Protein AF-A0AAW0YQT8-F1 (afdb_monomer_lite)

Foldseek 3Di:
DDDDDPDDPDPFDLPDDPLFGWGQWFKDFVVGDTDTWTWTGDQQKIFTHHPDDDPDTPDIDRLAAWEKEQDDDCRQADPVRWGWIWTGDPPPGIMIITHPDLLSVLVVLVSSVVNHHHYDDPVNVVSVVVNVVVVVVVVVVVVVVVVVVVVVVVVVVVVD

InterPro domains:
  IPR011993 PH-like domain superfamily [G3DSA:2.30.29.30] (23-118)

pLDDT: mean 73.17, std 20.85, range [25.36, 95.81]

Radius of gyration: 19.52 Å; chains: 1; bounding box: 59×32×53 Å

Secondary structure (DSSP, 8-state):
---------SSS--EEETTEEE-EEEEE-TT--EEEEEEEEETTEEEEE-SSS--SEEEEEE-TT-EEEE--GGGSB-TTS-EEEEEEETTTEEEEEEESSHHHHHHHHHHHHHTTPEE-SHHHHHHHHHHHHHHHHHHHHHHHHHHHHHHHHHHHTTT-

Organism: Cherax quadricarinatus (NCBI:txid27406)

Sequence (160 aa):
MKTKKLITLEKYSVVAVRAKVSVEVEQRKRLGTWAKRVLVLDGATLYAYKTKGDGGSVGGWAVGGADVYVARGSDSTRDDGRHILVVSRPPAYKLTFSFNTTYEQARLIQALSSSGATVTGLDAIMLLKDLRKQQEEERKDEERKKQIKEQTGALEERRE

Structure (mmCIF, N/CA/C/O backbone):
data_AF-A0AAW0YQT8-F1
#
_entry.id   AF-A0AAW0YQT8-F1
#
loop_
_atom_site.group_PDB
_atom_site.id
_atom_site.type_symbol
_atom_site.label_atom_id
_atom_site.label_alt_id
_atom_site.label_comp_id
_atom_site.label_asym_id
_atom_site.label_entity_id
_atom_site.label_seq_id
_atom_site.pdbx_PDB_ins_code
_atom_site.Cartn_x
_atom_site.Cartn_y
_atom_site.Cartn_z
_atom_site.occupancy
_atom_site.B_iso_or_equiv
_atom_site.auth_seq_id
_atom_site.auth_comp_id
_atom_site.auth_asym_id
_atom_site.auth_atom_id
_atom_site.pdbx_PDB_model_num
ATOM 1 N N . MET A 1 1 ? -25.633 11.852 -22.130 1.00 35.84 1 MET A N 1
ATOM 2 C CA . MET A 1 1 ? -25.353 11.277 -20.792 1.00 35.84 1 MET A CA 1
ATOM 3 C C . MET A 1 1 ? -24.561 12.291 -19.981 1.00 35.84 1 MET A C 1
ATOM 5 O O . MET A 1 1 ? -23.538 12.752 -20.465 1.00 35.84 1 MET A O 1
ATOM 9 N N . LYS A 1 2 ? -25.050 12.702 -18.803 1.00 26.89 2 LYS A N 1
ATOM 10 C CA . LYS A 1 2 ? -24.367 13.683 -17.940 1.00 26.89 2 LYS A CA 1
ATOM 11 C C . LYS A 1 2 ? -23.366 12.958 -17.036 1.00 26.89 2 LYS A C 1
ATOM 13 O O . LYS A 1 2 ? -23.769 12.206 -16.154 1.00 26.89 2 LYS A O 1
ATOM 18 N N . THR A 1 3 ? -22.075 13.176 -17.254 1.00 28.27 3 THR A N 1
ATOM 19 C CA . THR A 1 3 ? -20.991 12.655 -16.413 1.00 28.27 3 THR A CA 1
ATOM 20 C C . THR A 1 3 ? -20.979 13.421 -15.089 1.00 28.27 3 THR A C 1
ATOM 22 O O . THR A 1 3 ? -20.708 14.621 -15.062 1.00 28.27 3 THR A O 1
ATOM 25 N N . LYS A 1 4 ? -21.310 12.752 -13.977 1.00 28.09 4 LYS A N 1
ATOM 26 C CA . LYS A 1 4 ? -21.172 13.336 -12.636 1.00 28.09 4 LYS A CA 1
ATOM 27 C C . LYS A 1 4 ? -19.681 13.513 -12.332 1.00 28.09 4 LYS A C 1
ATOM 29 O O . LYS A 1 4 ? -18.946 12.534 -12.248 1.00 28.09 4 LYS A O 1
ATOM 34 N N . LYS A 1 5 ? -19.247 14.769 -12.179 1.00 27.78 5 LYS A N 1
ATOM 35 C CA . LYS A 1 5 ? -17.929 15.136 -11.645 1.00 27.78 5 LYS A CA 1
ATOM 36 C C . LYS A 1 5 ? -17.788 14.532 -10.247 1.00 27.78 5 LYS A C 1
ATOM 38 O O . LYS A 1 5 ? -18.544 14.904 -9.352 1.00 27.78 5 LYS A O 1
ATOM 43 N N . LEU A 1 6 ? -16.816 13.639 -10.054 1.00 32.53 6 LEU A N 1
ATOM 44 C CA . LEU A 1 6 ? -16.304 13.366 -8.716 1.00 32.53 6 LEU A CA 1
ATOM 45 C C . LEU A 1 6 ? -15.560 14.624 -8.261 1.00 32.53 6 LEU A C 1
ATOM 47 O O . LEU A 1 6 ? -14.487 14.942 -8.768 1.00 32.53 6 LEU A O 1
ATOM 51 N N . ILE A 1 7 ? -16.179 15.373 -7.357 1.00 28.95 7 ILE A N 1
ATOM 52 C CA . ILE A 1 7 ? -15.538 16.469 -6.641 1.00 28.95 7 ILE A CA 1
ATOM 53 C C . ILE A 1 7 ? -14.890 15.835 -5.409 1.00 28.95 7 ILE A C 1
ATOM 55 O O . ILE A 1 7 ? -15.573 15.542 -4.434 1.00 28.95 7 ILE A O 1
ATOM 59 N N . THR A 1 8 ? -13.586 15.575 -5.462 1.00 35.00 8 THR A N 1
ATOM 60 C CA . THR A 1 8 ? -12.787 15.244 -4.274 1.00 35.00 8 THR A CA 1
ATOM 61 C C . THR A 1 8 ? -12.239 16.543 -3.697 1.00 35.00 8 THR A C 1
ATOM 63 O O . THR A 1 8 ? -11.344 17.154 -4.277 1.00 35.00 8 THR A O 1
ATOM 66 N N . LEU A 1 9 ? -12.830 16.987 -2.585 1.00 31.17 9 LEU A N 1
ATOM 67 C CA . LEU A 1 9 ? -12.517 18.240 -1.886 1.00 31.17 9 LEU A CA 1
ATOM 68 C C . LEU A 1 9 ? -11.421 18.099 -0.814 1.00 31.17 9 LEU A C 1
ATOM 70 O O . LEU A 1 9 ? -11.208 19.026 -0.040 1.00 31.17 9 LEU A O 1
ATOM 74 N N . GLU A 1 10 ? -10.682 16.991 -0.779 1.00 28.09 10 GLU A N 1
ATOM 75 C CA . GLU A 1 10 ? -9.651 16.762 0.236 1.00 28.09 10 GLU A CA 1
ATOM 76 C C . GLU A 1 10 ? -8.254 16.657 -0.383 1.00 28.09 10 GLU A C 1
ATOM 78 O O . GLU A 1 10 ? -8.003 15.893 -1.318 1.00 28.09 10 GLU A O 1
ATOM 83 N N . LYS A 1 11 ? -7.334 17.470 0.149 1.00 33.69 11 LYS A N 1
ATOM 84 C CA . LYS A 1 11 ? -5.904 17.459 -0.170 1.00 33.69 11 LYS A CA 1
ATOM 85 C C . LYS A 1 11 ? -5.272 16.182 0.390 1.00 33.69 11 LYS A C 1
ATOM 87 O O . LYS A 1 11 ? -4.727 16.219 1.484 1.00 33.69 11 LYS A O 1
ATOM 92 N N . TYR A 1 12 ? -5.299 15.112 -0.403 1.00 36.41 12 TYR A N 1
ATOM 93 C CA . TYR A 1 12 ? -4.744 13.784 -0.102 1.00 36.41 12 TYR A CA 1
ATOM 94 C C . TYR A 1 12 ? -5.632 12.960 0.838 1.00 36.41 12 TYR A C 1
ATOM 96 O O . TYR A 1 12 ? -5.425 12.914 2.045 1.00 36.41 12 TYR A O 1
ATOM 104 N N . SER A 1 13 ? -6.618 12.264 0.271 1.00 29.09 13 SER A N 1
ATOM 105 C CA . SER A 1 13 ? -7.338 11.208 0.978 1.00 29.09 13 SER A CA 1
ATOM 106 C C . SER A 1 13 ? -7.147 9.865 0.280 1.00 29.09 13 SER A C 1
ATOM 108 O O . SER A 1 13 ? -7.479 9.680 -0.893 1.00 29.09 13 SER A O 1
ATOM 110 N N . VAL A 1 14 ? -6.605 8.904 1.034 1.00 38.34 14 VAL A N 1
ATOM 111 C CA . VAL A 1 14 ? -6.669 7.479 0.707 1.00 38.34 14 VAL A CA 1
ATOM 112 C C . VAL A 1 14 ? -8.121 7.052 0.881 1.00 38.34 14 VAL A C 1
ATOM 114 O O . VAL A 1 14 ? -8.525 6.560 1.933 1.00 38.34 14 VAL A O 1
ATOM 117 N N . VAL A 1 15 ? -8.943 7.284 -0.139 1.00 34.34 15 VAL A N 1
ATOM 118 C CA . VAL A 1 15 ? -10.325 6.804 -0.133 1.00 34.34 15 VAL A CA 1
ATOM 119 C C . VAL A 1 15 ? -10.253 5.294 -0.310 1.00 34.34 15 VAL A C 1
ATOM 121 O O . VAL A 1 15 ? -9.958 4.828 -1.404 1.00 34.34 15 VAL A O 1
ATOM 124 N N . ALA A 1 16 ? -10.454 4.551 0.779 1.00 32.16 16 ALA A N 1
ATOM 125 C CA . ALA A 1 16 ? -10.599 3.102 0.786 1.00 32.16 16 ALA A CA 1
ATOM 126 C C . ALA A 1 16 ? -12.092 2.767 0.839 1.00 32.16 16 ALA A C 1
ATOM 128 O O . ALA A 1 16 ? -12.693 2.716 1.910 1.00 32.16 16 ALA A O 1
ATOM 129 N N . VAL A 1 17 ? -12.705 2.541 -0.320 1.00 25.36 17 VAL A N 1
ATOM 130 C CA . VAL A 1 17 ? -14.075 2.016 -0.407 1.00 25.36 17 VAL A CA 1
ATOM 131 C C . VAL A 1 17 ? -13.974 0.679 -1.114 1.00 25.36 17 VAL A C 1
ATOM 133 O O . VAL A 1 17 ? -13.548 0.665 -2.263 1.00 25.36 17 VAL A O 1
ATOM 136 N N . ARG A 1 18 ? -14.299 -0.421 -0.409 1.00 26.31 18 ARG A N 1
ATOM 137 C CA . ARG A 1 18 ? -14.303 -1.823 -0.892 1.00 26.31 18 ARG A CA 1
ATOM 138 C C . ARG A 1 18 ? -13.387 -2.034 -2.114 1.00 26.31 18 ARG A C 1
ATOM 140 O O . ARG A 1 18 ? -13.809 -1.930 -3.260 1.00 26.31 18 ARG A O 1
ATOM 147 N N . ALA A 1 19 ? -12.118 -2.286 -1.802 1.00 30.02 19 ALA A N 1
ATOM 148 C CA . ALA A 1 19 ? -10.974 -2.497 -2.693 1.00 30.02 19 ALA A CA 1
ATOM 149 C C . ALA A 1 19 ? -10.437 -1.290 -3.482 1.00 30.02 19 ALA A C 1
ATOM 151 O O . ALA A 1 19 ? -9.252 -1.310 -3.784 1.00 30.02 19 ALA A O 1
ATOM 152 N N . LYS A 1 20 ? -11.180 -0.203 -3.728 1.00 28.58 20 LYS A N 1
ATOM 153 C CA . LYS A 1 20 ? -10.597 0.979 -4.389 1.00 28.58 20 LYS A CA 1
ATOM 154 C C . LYS A 1 20 ? -9.719 1.730 -3.400 1.00 28.58 20 LYS A C 1
ATOM 156 O O . LYS A 1 20 ? -10.251 2.415 -2.541 1.00 28.58 20 LYS A O 1
ATOM 161 N N . VAL A 1 21 ? -8.400 1.575 -3.501 1.00 37.34 21 VAL A N 1
ATOM 162 C CA . VAL A 1 21 ? -7.407 2.424 -2.824 1.00 37.34 21 VAL A CA 1
ATOM 163 C C . VAL A 1 21 ? -6.891 3.436 -3.833 1.00 37.34 21 VAL A C 1
ATOM 165 O O . VAL A 1 21 ? -6.175 3.054 -4.755 1.00 37.34 21 VAL A O 1
ATOM 168 N N . SER A 1 22 ? -7.282 4.700 -3.653 1.00 38.31 22 SER A N 1
ATOM 169 C CA . SER A 1 22 ? -6.784 5.834 -4.432 1.00 38.31 22 SER A CA 1
ATOM 170 C C . SER A 1 22 ? -5.675 6.552 -3.691 1.00 38.31 22 SER A C 1
ATOM 172 O O . SER A 1 22 ? -5.946 7.223 -2.704 1.00 38.31 22 SER A O 1
ATOM 174 N N . VAL A 1 23 ? -4.434 6.426 -4.163 1.00 43.91 23 VAL A N 1
ATOM 175 C CA . VAL A 1 23 ? -3.300 7.192 -3.623 1.00 43.91 23 VAL A CA 1
ATOM 176 C C . VAL A 1 23 ? -2.597 7.910 -4.758 1.00 43.91 23 VAL A C 1
ATOM 178 O O . VAL A 1 23 ? -2.331 7.290 -5.787 1.00 43.91 23 VAL A O 1
ATOM 181 N N . GLU A 1 24 ? -2.305 9.198 -4.568 1.00 42.25 24 GLU A N 1
ATOM 182 C CA . GLU A 1 24 ? -1.393 9.932 -5.438 1.00 42.25 24 GLU A CA 1
ATOM 183 C C . GLU A 1 24 ? 0.049 9.575 -5.069 1.00 42.25 24 GLU A C 1
ATOM 185 O O . GLU A 1 24 ? 0.553 9.998 -4.035 1.00 42.25 24 GLU A O 1
ATOM 190 N N . VAL A 1 25 ? 0.707 8.778 -5.906 1.00 51.03 25 VAL A N 1
ATOM 191 C CA . VAL A 1 25 ? 2.053 8.259 -5.638 1.00 51.03 25 VAL A CA 1
ATOM 192 C C . VAL A 1 25 ? 2.946 8.505 -6.838 1.00 51.03 25 VAL A C 1
ATOM 194 O O . VAL A 1 25 ? 2.505 8.371 -7.981 1.00 51.03 25 VAL A O 1
ATOM 197 N N . GLU A 1 26 ? 4.217 8.834 -6.613 1.00 48.94 26 GLU A N 1
ATOM 198 C CA . GLU A 1 26 ? 5.182 8.750 -7.696 1.00 48.94 26 GLU A CA 1
ATOM 199 C C . GLU A 1 26 ? 5.504 7.284 -8.023 1.00 48.94 26 GLU A C 1
ATOM 201 O O . GLU A 1 26 ? 5.871 6.508 -7.145 1.00 48.94 26 GLU A O 1
ATOM 206 N N . GLN A 1 27 ? 5.377 6.908 -9.298 1.00 49.47 27 GLN A N 1
ATOM 207 C CA . GLN A 1 27 ? 5.714 5.578 -9.817 1.00 49.47 27 GLN A CA 1
ATOM 208 C C . GLN A 1 27 ? 6.956 5.657 -10.715 1.00 49.47 27 GLN A C 1
ATOM 210 O O . GLN A 1 27 ? 6.987 6.489 -11.624 1.00 49.47 27 GLN A O 1
ATOM 215 N N . ARG A 1 28 ? 7.932 4.754 -10.534 1.00 52.22 28 ARG A N 1
ATOM 216 C CA . ARG A 1 28 ? 9.064 4.569 -11.466 1.00 52.22 28 ARG A CA 1
ATOM 217 C C . ARG A 1 28 ? 8.875 3.293 -12.299 1.00 52.22 28 ARG A C 1
ATOM 219 O O . ARG A 1 28 ? 8.809 2.197 -11.748 1.00 52.22 28 ARG A O 1
ATOM 226 N N . LYS A 1 29 ? 8.774 3.421 -13.630 1.00 55.75 29 LYS A N 1
ATOM 227 C CA . LYS A 1 29 ? 8.885 2.284 -14.577 1.00 55.75 29 LYS A CA 1
ATOM 228 C C . LYS A 1 29 ? 10.367 2.019 -14.894 1.00 55.75 29 LYS A C 1
ATOM 230 O O . LYS A 1 29 ? 11.226 2.841 -14.585 1.00 55.75 29 LYS A O 1
ATOM 235 N N . ARG A 1 30 ? 10.656 0.935 -15.629 1.00 43.88 30 ARG A N 1
ATOM 236 C CA . ARG A 1 30 ? 11.976 0.626 -16.236 1.00 43.88 30 ARG A CA 1
ATOM 237 C C . ARG A 1 30 ? 12.590 1.804 -17.036 1.00 43.88 30 ARG A C 1
ATOM 239 O O . ARG A 1 30 ? 13.784 1.806 -17.281 1.00 43.88 30 ARG A O 1
ATOM 246 N N . LEU A 1 31 ? 11.773 2.806 -17.388 1.00 38.88 31 LEU A N 1
ATOM 247 C CA . LEU A 1 31 ? 12.110 4.050 -18.099 1.00 38.88 31 LEU A CA 1
ATOM 248 C C . LEU A 1 31 ? 12.665 5.189 -17.211 1.00 38.88 31 LEU A C 1
ATOM 250 O O . LEU A 1 31 ? 12.970 6.260 -17.718 1.00 38.88 31 LEU A O 1
ATOM 254 N N . GLY A 1 32 ? 12.813 4.988 -15.899 1.00 49.75 32 GLY A N 1
ATOM 255 C CA . GLY A 1 32 ? 13.732 5.796 -15.090 1.00 49.75 32 GLY A CA 1
ATOM 256 C C . GLY A 1 32 ? 13.199 7.083 -14.447 1.00 49.75 32 GLY A C 1
ATOM 257 O O . GLY A 1 32 ? 13.896 7.587 -13.569 1.00 49.75 32 GLY A O 1
ATOM 258 N N . THR A 1 33 ? 11.989 7.564 -14.754 1.00 59.25 33 THR A N 1
ATOM 259 C CA . THR A 1 33 ? 11.417 8.794 -14.159 1.00 59.25 33 THR A CA 1
ATOM 260 C C . THR A 1 33 ? 10.263 8.527 -13.188 1.00 59.25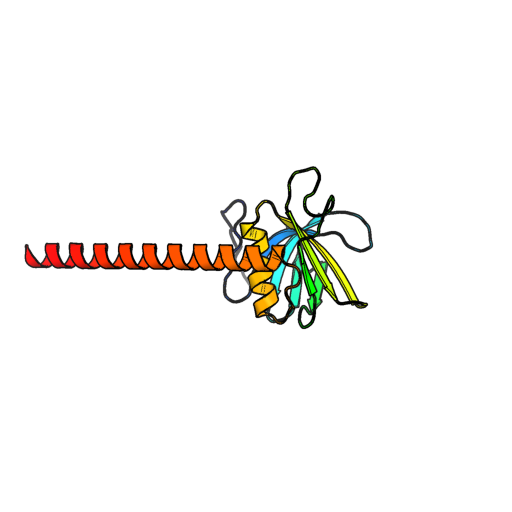 33 THR A C 1
ATOM 262 O O . THR A 1 33 ? 9.475 7.597 -13.368 1.00 59.25 33 THR A O 1
ATOM 265 N N . TRP A 1 34 ? 10.185 9.349 -12.139 1.00 69.12 34 TRP A N 1
ATOM 266 C CA . TRP A 1 34 ? 9.099 9.366 -11.162 1.00 69.12 34 TRP A CA 1
ATOM 267 C C . TRP A 1 34 ? 7.934 10.208 -11.678 1.00 69.12 34 TRP A C 1
ATOM 269 O O . TRP A 1 34 ? 8.140 11.298 -12.209 1.00 69.12 34 TRP A O 1
ATOM 279 N N . ALA A 1 35 ? 6.703 9.730 -11.517 1.00 71.19 35 ALA A N 1
ATOM 280 C CA . ALA A 1 35 ? 5.533 10.494 -11.932 1.00 71.19 35 ALA A CA 1
ATOM 281 C C . ALA A 1 35 ? 4.350 10.262 -11.002 1.00 71.19 35 ALA A C 1
ATOM 283 O O . ALA A 1 35 ? 4.035 9.110 -10.716 1.00 71.19 35 ALA A O 1
ATOM 284 N N . LYS A 1 36 ? 3.675 11.341 -10.589 1.00 72.81 36 LYS A N 1
ATOM 285 C CA . LYS A 1 36 ? 2.484 11.270 -9.734 1.00 72.81 36 LYS A CA 1
ATOM 286 C C . LYS A 1 36 ? 1.337 10.553 -10.449 1.00 72.81 36 LYS A C 1
ATOM 288 O O . LYS A 1 36 ? 1.036 10.849 -11.613 1.00 72.81 36 LYS A O 1
ATOM 293 N N . ARG A 1 37 ? 0.721 9.587 -9.776 1.00 75.94 37 ARG A N 1
ATOM 294 C CA . ARG A 1 37 ? -0.341 8.723 -10.306 1.00 75.94 37 ARG A CA 1
ATOM 295 C C . ARG A 1 37 ? -1.393 8.477 -9.254 1.00 75.94 37 ARG A C 1
ATOM 297 O O . ARG A 1 37 ? -1.029 8.270 -8.112 1.00 75.94 37 ARG A O 1
ATOM 304 N N . VAL A 1 38 ? -2.650 8.398 -9.669 1.00 76.94 38 VAL A N 1
ATOM 305 C CA . VAL A 1 38 ? -3.722 7.847 -8.842 1.00 76.94 38 VAL A CA 1
ATOM 306 C C . VAL A 1 38 ? -3.706 6.331 -8.984 1.00 76.94 38 VAL A C 1
ATOM 308 O O . VAL A 1 38 ? -3.914 5.812 -10.081 1.00 76.94 38 VAL A O 1
ATOM 311 N N . LEU A 1 39 ? -3.437 5.616 -7.901 1.00 78.56 39 LEU A N 1
ATOM 312 C CA . LEU A 1 39 ? -3.557 4.159 -7.879 1.00 78.56 39 LEU A CA 1
ATOM 313 C C . LEU A 1 39 ? -5.026 3.757 -7.737 1.00 78.56 39 LEU A C 1
ATOM 315 O O . LEU A 1 39 ? -5.796 4.493 -7.154 1.00 78.56 39 LEU A O 1
ATOM 319 N N . VAL A 1 40 ? -5.452 2.632 -8.296 1.00 80.19 40 VAL A N 1
ATOM 320 C CA . VAL A 1 40 ? -6.775 2.053 -8.022 1.00 80.19 40 VAL A CA 1
ATOM 321 C C . VAL A 1 40 ? -6.601 0.551 -7.994 1.00 80.19 40 VAL A C 1
ATOM 323 O O . VAL A 1 40 ? -6.244 -0.043 -9.004 1.00 80.19 40 VAL A O 1
ATOM 326 N N . LEU A 1 41 ? -6.849 -0.067 -6.849 1.00 81.12 41 LEU A N 1
ATOM 327 C CA . LEU A 1 41 ? -6.925 -1.518 -6.753 1.00 81.12 41 LEU A CA 1
ATOM 328 C C . LEU A 1 41 ? -8.368 -1.955 -7.044 1.00 81.12 41 LEU A C 1
ATOM 330 O O . LEU A 1 41 ? -9.318 -1.390 -6.509 1.00 81.12 41 LEU A O 1
ATOM 334 N N . ASP A 1 42 ? -8.540 -2.901 -7.957 1.00 80.81 42 ASP A N 1
ATOM 335 C CA . ASP A 1 42 ? -9.839 -3.484 -8.290 1.00 80.81 42 ASP A CA 1
ATOM 336 C C . ASP A 1 42 ? -9.683 -5.001 -8.408 1.00 80.81 42 ASP A C 1
ATOM 338 O O . ASP A 1 42 ? -8.938 -5.513 -9.253 1.00 80.81 42 ASP A O 1
ATOM 342 N N . GLY A 1 43 ? -10.307 -5.717 -7.472 1.00 82.94 43 GLY A N 1
ATOM 343 C CA . GLY A 1 43 ? -10.016 -7.125 -7.221 1.00 82.94 43 GLY A CA 1
ATOM 344 C C . GLY A 1 43 ? -8.514 -7.357 -7.017 1.00 82.94 43 GLY A C 1
ATOM 345 O O . GLY A 1 43 ? -7.878 -6.713 -6.189 1.00 82.94 43 GLY A O 1
ATOM 346 N N . ALA A 1 44 ? -7.937 -8.259 -7.812 1.00 87.44 44 ALA A N 1
ATOM 347 C CA . ALA A 1 44 ? -6.511 -8.591 -7.784 1.00 87.44 44 ALA A CA 1
ATOM 348 C C . ALA A 1 44 ? -5.663 -7.788 -8.791 1.00 87.44 44 ALA A C 1
ATOM 350 O O . ALA A 1 44 ? -4.553 -8.207 -9.125 1.00 87.44 44 ALA A O 1
ATOM 351 N N . THR A 1 45 ? -6.165 -6.659 -9.308 1.00 87.06 45 THR A N 1
ATOM 352 C CA . THR A 1 45 ? -5.445 -5.832 -10.290 1.00 87.06 45 THR A CA 1
ATOM 353 C C . THR A 1 45 ? -5.253 -4.408 -9.789 1.00 87.06 45 THR A C 1
ATOM 355 O O . THR A 1 45 ? -6.213 -3.703 -9.489 1.00 87.06 45 THR A O 1
ATOM 358 N N . LEU A 1 46 ? -3.997 -3.966 -9.731 1.00 86.56 46 LEU A N 1
ATOM 359 C CA . LEU A 1 46 ? -3.626 -2.590 -9.420 1.00 86.56 46 LEU A CA 1
ATOM 360 C C . LEU A 1 46 ? -3.525 -1.785 -10.714 1.00 86.56 46 LEU A C 1
ATOM 362 O O . LEU A 1 46 ? -2.722 -2.111 -11.583 1.00 86.56 46 LEU A O 1
ATOM 366 N N . TYR A 1 47 ? -4.293 -0.714 -10.824 1.00 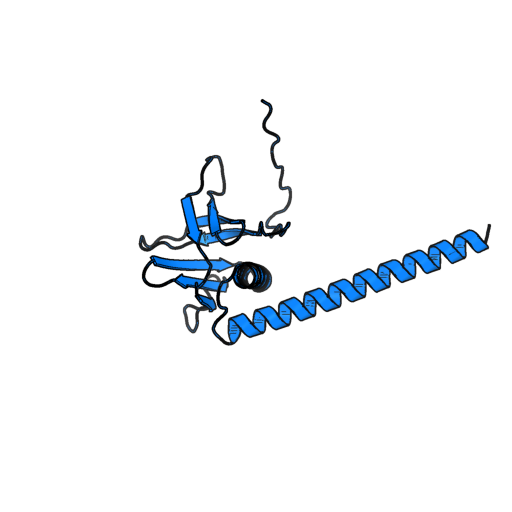83.44 47 TYR A N 1
ATOM 367 C CA . TYR A 1 47 ? -4.251 0.242 -11.923 1.00 83.44 47 TYR A CA 1
ATOM 368 C C . TYR A 1 47 ? -3.559 1.532 -11.492 1.00 83.44 47 TYR A C 1
ATOM 370 O O . TYR A 1 47 ? -3.641 1.931 -10.333 1.00 83.44 47 TYR A O 1
ATOM 378 N N . ALA A 1 48 ? -2.910 2.214 -12.434 1.00 79.62 48 ALA A N 1
ATOM 379 C CA . ALA A 1 48 ? -2.391 3.565 -12.229 1.00 79.62 48 ALA A CA 1
ATOM 380 C C . ALA A 1 48 ? -2.983 4.521 -13.265 1.00 79.62 48 ALA A C 1
ATOM 382 O O . ALA A 1 48 ? -2.918 4.258 -14.464 1.00 79.62 48 ALA A O 1
ATOM 383 N N . TYR A 1 49 ? -3.508 5.651 -12.812 1.00 76.94 49 TYR A N 1
ATOM 384 C CA . TYR A 1 49 ? -4.131 6.694 -13.624 1.00 76.94 49 TYR A CA 1
ATOM 385 C C . TYR A 1 49 ? -3.347 8.003 -13.520 1.00 76.94 49 TYR A C 1
ATOM 387 O O . TYR A 1 49 ? -2.622 8.247 -12.551 1.00 76.94 49 TYR A O 1
ATOM 395 N N . LYS A 1 50 ? -3.479 8.869 -14.527 1.00 74.19 50 LYS A N 1
ATOM 396 C CA . LYS A 1 50 ? -2.959 10.242 -14.453 1.00 74.19 50 LYS A CA 1
ATOM 397 C C . LYS A 1 50 ? -3.824 11.077 -13.500 1.00 74.19 50 LYS A C 1
ATOM 399 O O . LYS A 1 50 ? -5.018 10.838 -13.367 1.00 74.19 50 LYS A O 1
ATOM 404 N N . THR A 1 51 ? -3.223 12.072 -12.851 1.00 69.00 51 THR A N 1
ATOM 405 C CA . THR A 1 51 ? -3.882 12.914 -11.835 1.00 69.00 51 THR A CA 1
ATOM 406 C C . THR A 1 51 ? -4.794 14.008 -12.412 1.00 69.00 51 THR A C 1
ATOM 408 O O . THR A 1 51 ? -5.577 14.587 -11.665 1.00 69.00 51 THR A O 1
ATOM 411 N N . LYS A 1 52 ? -4.743 14.306 -13.723 1.00 64.50 52 LYS A N 1
ATOM 412 C CA . LYS A 1 52 ? -5.601 15.319 -14.374 1.00 64.50 52 LYS A CA 1
ATOM 413 C C . LYS A 1 52 ? -5.996 14.948 -15.805 1.00 64.50 52 LYS A C 1
ATOM 415 O O . LYS A 1 52 ? -5.144 14.515 -16.573 1.00 64.50 52 LYS A O 1
ATOM 420 N N . GLY A 1 53 ? -7.255 15.242 -16.155 1.00 53.94 53 GLY A N 1
ATOM 421 C CA . GLY A 1 53 ? -7.747 15.537 -17.515 1.00 53.94 53 GLY A CA 1
ATOM 422 C C . GLY A 1 53 ? -7.844 14.382 -18.512 1.00 53.94 53 GLY A C 1
ATOM 423 O O . GLY A 1 53 ? -8.725 14.402 -19.365 1.00 53.94 53 GLY A O 1
ATOM 424 N N . ASP A 1 54 ? -7.003 13.367 -18.378 1.00 50.91 54 ASP A N 1
ATOM 425 C CA . ASP A 1 54 ? -6.936 12.258 -19.319 1.00 50.91 54 ASP A CA 1
ATOM 426 C C . ASP A 1 54 ? -7.760 11.074 -18.810 1.00 50.91 54 ASP A C 1
ATOM 428 O O . ASP A 1 54 ? -7.494 10.517 -17.742 1.00 50.91 54 ASP A O 1
ATOM 432 N N . GLY A 1 55 ? -8.755 10.659 -19.594 1.00 51.75 55 GLY A N 1
ATOM 433 C CA . GLY A 1 55 ? -9.361 9.343 -19.428 1.00 51.75 55 GLY A CA 1
ATOM 434 C C . GLY A 1 55 ? -8.343 8.253 -19.776 1.00 51.75 55 GLY A C 1
ATOM 435 O O . GLY A 1 55 ? -7.668 8.343 -20.798 1.00 51.75 55 GLY A O 1
ATOM 436 N N . GLY A 1 56 ? -8.239 7.219 -18.938 1.00 58.53 56 GLY A N 1
ATOM 437 C CA . GLY A 1 56 ? -7.468 6.006 -19.238 1.00 58.53 56 GLY A CA 1
ATOM 438 C C . GLY A 1 56 ? -6.408 5.646 -18.196 1.00 58.53 56 GLY A C 1
ATOM 439 O O . GLY A 1 56 ? -5.755 6.508 -17.602 1.00 58.53 56 GLY A O 1
ATOM 440 N N . SER A 1 57 ? -6.236 4.343 -17.968 1.00 67.25 57 SER A N 1
ATOM 441 C CA . SER A 1 57 ? -5.156 3.817 -17.135 1.00 67.25 57 SER A CA 1
ATOM 442 C C . SER A 1 57 ? -3.830 3.847 -17.905 1.00 67.25 57 SER A C 1
ATOM 444 O O . SER A 1 57 ? -3.759 3.597 -19.105 1.00 67.25 57 SER A O 1
ATOM 446 N N . VAL A 1 58 ? -2.744 4.159 -17.203 1.00 73.19 58 VAL A N 1
ATOM 447 C CA . VAL A 1 58 ? -1.358 4.145 -17.713 1.00 73.19 58 VAL A CA 1
ATOM 448 C C . VAL A 1 58 ? -0.732 2.742 -17.581 1.00 73.19 58 VAL A C 1
ATOM 450 O O . VAL A 1 58 ? 0.393 2.480 -18.031 1.00 73.19 58 VAL A O 1
ATOM 453 N N . GLY A 1 59 ? -1.448 1.837 -16.917 1.00 78.31 59 GLY A N 1
ATOM 454 C CA . GLY A 1 59 ? -1.102 0.436 -16.741 1.00 78.31 59 GLY A CA 1
ATOM 455 C C . GLY A 1 59 ? -2.013 -0.251 -15.728 1.00 78.31 59 GLY A C 1
ATOM 456 O O . GLY A 1 59 ? -2.656 0.410 -14.907 1.00 78.31 59 GLY A O 1
ATOM 457 N N . GLY A 1 60 ? -2.038 -1.578 -15.813 1.00 85.50 60 GLY A N 1
ATOM 458 C CA . GLY A 1 60 ? -2.677 -2.482 -14.866 1.00 85.50 60 GLY A CA 1
ATOM 459 C C . GLY A 1 60 ? -1.748 -3.661 -14.580 1.00 85.50 60 GLY A C 1
ATOM 460 O O . GLY A 1 60 ? -1.090 -4.161 -15.494 1.00 85.50 60 GLY A O 1
ATOM 461 N N . TRP A 1 61 ? -1.669 -4.078 -13.319 1.00 88.38 61 TRP A N 1
ATOM 462 C CA . TRP A 1 61 ? -0.778 -5.143 -12.861 1.00 88.38 61 TRP A CA 1
ATOM 463 C C . TRP A 1 61 ? -1.526 -6.109 -11.950 1.00 88.38 61 TRP A C 1
ATOM 465 O O . TRP A 1 61 ? -2.077 -5.700 -10.929 1.00 88.38 61 TRP A O 1
ATOM 475 N N . ALA A 1 62 ? -1.531 -7.392 -12.309 1.00 90.88 62 ALA A N 1
ATOM 476 C CA . ALA A 1 62 ? -2.105 -8.442 -11.476 1.00 90.88 62 ALA A CA 1
ATOM 477 C C . ALA A 1 62 ? -1.217 -8.690 -10.247 1.00 90.88 62 ALA A C 1
ATOM 479 O O . ALA A 1 62 ? -0.096 -9.186 -10.393 1.00 90.88 62 ALA A O 1
ATOM 480 N N . VAL A 1 63 ? -1.733 -8.379 -9.056 1.00 90.69 63 VA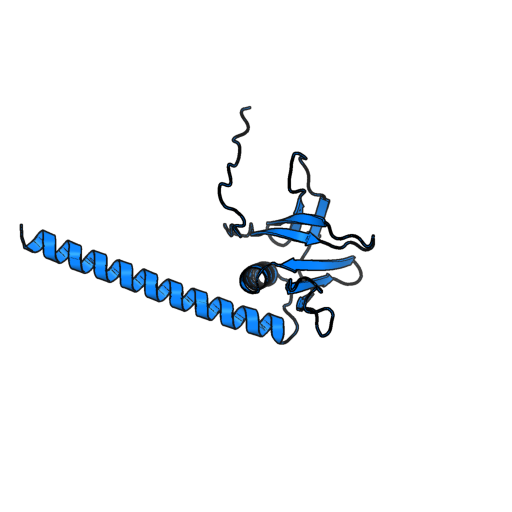L A N 1
ATOM 481 C CA . VAL A 1 63 ? -0.979 -8.391 -7.790 1.00 90.69 63 VAL A CA 1
ATOM 482 C C . VAL A 1 63 ? -0.990 -9.738 -7.070 1.00 90.69 63 VAL A C 1
ATOM 484 O O . VAL A 1 63 ? -0.201 -9.937 -6.152 1.00 90.69 63 VAL A O 1
ATOM 487 N N . GLY A 1 64 ? -1.836 -10.678 -7.499 1.00 91.06 64 GLY A N 1
ATOM 488 C CA . GLY A 1 64 ? -1.830 -12.044 -6.974 1.00 91.06 64 GLY A CA 1
ATOM 489 C C . GLY A 1 64 ? -0.466 -12.709 -7.177 1.00 91.06 64 GLY A C 1
ATOM 490 O O . GLY A 1 64 ? 0.018 -12.797 -8.310 1.00 91.06 64 GLY A O 1
ATOM 491 N N . GLY A 1 65 ? 0.157 -13.153 -6.083 1.00 89.00 65 GLY A N 1
ATOM 492 C CA . GLY A 1 65 ? 1.501 -13.737 -6.086 1.00 89.00 65 GLY A CA 1
ATOM 493 C C . GLY A 1 65 ? 2.635 -12.733 -6.325 1.00 89.00 65 GLY A C 1
ATOM 494 O O . GLY A 1 65 ? 3.736 -13.148 -6.674 1.00 89.00 65 GLY A O 1
ATOM 495 N N . ALA A 1 66 ? 2.381 -11.427 -6.194 1.00 93.38 66 ALA A N 1
ATOM 496 C CA . ALA A 1 66 ? 3.437 -10.418 -6.153 1.00 93.38 66 ALA A CA 1
ATOM 497 C C . ALA A 1 66 ? 4.003 -10.285 -4.733 1.00 93.38 66 ALA A C 1
ATOM 499 O O . ALA A 1 66 ? 3.253 -10.349 -3.763 1.00 93.38 66 ALA A O 1
ATOM 500 N N . ASP A 1 67 ? 5.298 -10.017 -4.619 1.00 94.06 67 ASP A N 1
ATOM 501 C CA . ASP A 1 67 ? 5.953 -9.659 -3.366 1.00 94.06 67 ASP A CA 1
ATOM 502 C C . ASP A 1 67 ? 5.803 -8.163 -3.088 1.00 94.06 67 ASP A C 1
ATOM 504 O O . ASP A 1 67 ? 6.048 -7.327 -3.963 1.00 94.06 67 ASP A O 1
ATOM 508 N N . VAL A 1 68 ? 5.435 -7.821 -1.856 1.00 92.81 68 VAL A N 1
ATOM 509 C CA . VAL A 1 68 ? 5.287 -6.447 -1.365 1.00 92.81 68 VAL A CA 1
ATOM 510 C C . VAL A 1 68 ? 6.235 -6.239 -0.199 1.00 92.81 68 VAL A C 1
ATOM 512 O O . VAL A 1 68 ? 6.085 -6.893 0.829 1.00 92.81 68 VAL A O 1
ATOM 515 N N . TYR A 1 69 ? 7.176 -5.310 -0.333 1.00 92.31 69 TYR A N 1
ATOM 516 C CA . TYR A 1 69 ? 8.155 -5.025 0.712 1.00 92.31 69 TYR A CA 1
ATOM 517 C C . TYR A 1 69 ? 8.529 -3.546 0.767 1.00 92.31 69 TYR A C 1
ATOM 519 O O . TYR A 1 69 ? 8.513 -2.834 -0.240 1.00 92.31 69 TYR A O 1
ATOM 527 N N . VAL A 1 70 ? 8.883 -3.080 1.962 1.00 91.56 70 VAL A N 1
ATOM 528 C CA . VAL A 1 70 ? 9.492 -1.759 2.162 1.00 91.56 70 VAL A CA 1
ATOM 529 C C . VAL A 1 70 ? 10.945 -1.838 1.698 1.00 91.56 70 VAL A C 1
ATOM 531 O O . VAL A 1 70 ? 11.648 -2.802 2.012 1.00 91.56 70 VAL A O 1
ATOM 534 N N . ALA A 1 71 ? 11.391 -0.861 0.908 1.00 85.00 71 ALA A N 1
ATOM 535 C CA . ALA A 1 71 ? 12.793 -0.800 0.497 1.00 85.00 71 ALA A CA 1
ATOM 536 C C . ALA A 1 71 ? 13.714 -0.625 1.724 1.00 85.00 71 ALA A C 1
ATOM 538 O O . ALA A 1 71 ? 13.282 -0.139 2.764 1.00 85.00 71 ALA A O 1
ATOM 539 N N . ARG A 1 72 ? 14.981 -1.047 1.633 1.00 78.81 72 ARG A N 1
ATOM 540 C CA . ARG A 1 72 ? 15.941 -1.027 2.755 1.00 78.81 72 ARG A CA 1
ATOM 541 C C . ARG A 1 72 ? 17.133 -0.121 2.464 1.00 78.81 72 ARG A C 1
ATOM 543 O O . ARG A 1 72 ? 17.463 0.115 1.307 1.00 78.81 72 ARG A O 1
ATOM 550 N N . GLY A 1 73 ? 17.814 0.316 3.523 1.00 71.06 73 GLY A N 1
ATOM 551 C CA . GLY A 1 73 ? 19.021 1.141 3.415 1.00 71.06 73 GLY A CA 1
ATOM 552 C C . GLY A 1 73 ? 18.720 2.523 2.838 1.00 71.06 73 GLY A C 1
ATOM 553 O O . GLY A 1 73 ? 17.676 3.091 3.136 1.00 71.06 73 GLY A O 1
ATOM 554 N N . SER A 1 74 ? 19.607 3.038 1.985 1.00 62.00 74 SER A N 1
ATOM 555 C CA . SER A 1 74 ? 19.431 4.327 1.296 1.00 62.00 74 SER A CA 1
ATOM 556 C C . SER A 1 74 ? 18.200 4.385 0.386 1.00 62.00 74 SER A C 1
ATOM 558 O O . SER A 1 74 ? 17.797 5.469 -0.010 1.00 62.00 74 SER A O 1
ATOM 560 N N . ASP A 1 75 ? 17.590 3.240 0.062 1.00 65.31 75 ASP A N 1
ATOM 561 C CA . ASP A 1 75 ? 16.404 3.171 -0.793 1.00 65.31 75 ASP A CA 1
ATOM 562 C C . ASP A 1 75 ? 15.086 3.147 0.003 1.00 65.31 75 ASP A C 1
ATOM 564 O O . ASP A 1 75 ? 14.019 3.198 -0.608 1.00 65.31 75 ASP A O 1
ATOM 568 N N . SER A 1 76 ? 15.121 3.027 1.341 1.00 66.69 76 SER A N 1
ATOM 569 C CA . SER A 1 76 ? 13.911 2.941 2.187 1.00 66.69 76 SER A CA 1
ATOM 570 C C . SER A 1 76 ? 13.130 4.252 2.236 1.00 66.69 76 SER A C 1
ATOM 572 O O . SER A 1 76 ? 11.896 4.264 2.325 1.00 66.69 76 SER A O 1
ATOM 574 N N . THR A 1 77 ? 13.864 5.351 2.111 1.00 63.91 77 THR A N 1
ATOM 575 C CA . THR A 1 77 ? 13.359 6.708 2.015 1.00 63.91 77 THR A CA 1
ATOM 576 C C . THR A 1 77 ? 14.084 7.424 0.896 1.00 63.91 77 THR A C 1
ATOM 578 O O . THR A 1 77 ? 15.297 7.304 0.764 1.00 63.91 77 THR A O 1
ATOM 581 N N . ARG A 1 78 ? 13.353 8.201 0.104 1.00 68.00 78 ARG A N 1
ATOM 582 C CA . ARG A 1 78 ? 13.991 9.157 -0.805 1.00 68.00 78 ARG A CA 1
ATOM 583 C C . ARG A 1 78 ? 14.709 10.246 -0.014 1.00 68.00 78 ARG A C 1
ATOM 585 O O . ARG A 1 78 ? 14.361 10.505 1.135 1.00 68.00 78 ARG A O 1
ATOM 592 N N . ASP A 1 79 ? 15.613 10.954 -0.683 1.00 74.56 79 ASP A N 1
ATOM 593 C CA . ASP A 1 79 ? 16.308 12.124 -0.126 1.00 74.56 79 ASP A CA 1
ATOM 594 C C . ASP A 1 79 ? 15.335 13.223 0.356 1.00 74.56 79 ASP A C 1
ATOM 596 O O . ASP A 1 79 ? 15.678 14.034 1.210 1.00 74.56 79 ASP A O 1
ATOM 600 N N . ASP A 1 80 ? 14.098 13.228 -0.159 1.00 69.38 80 ASP A N 1
ATOM 601 C CA . ASP A 1 80 ? 13.001 14.113 0.256 1.00 69.38 80 ASP A CA 1
ATOM 602 C C . ASP A 1 80 ? 12.185 13.593 1.464 1.00 69.38 80 ASP A C 1
ATOM 604 O O . ASP A 1 80 ? 11.156 14.173 1.809 1.00 69.38 80 ASP A O 1
ATOM 608 N N . GLY A 1 81 ? 12.620 12.502 2.105 1.00 76.00 81 GLY A N 1
ATOM 609 C CA . GLY A 1 81 ? 11.992 11.907 3.289 1.00 76.00 81 GLY A CA 1
ATOM 610 C C . GLY A 1 81 ? 10.781 11.012 3.006 1.00 76.00 81 GLY A C 1
ATOM 611 O O . GLY A 1 81 ? 10.194 10.469 3.940 1.00 76.00 81 GLY A O 1
ATOM 612 N N . ARG A 1 82 ? 10.387 10.821 1.739 1.00 79.00 82 ARG A N 1
ATOM 613 C CA . ARG A 1 82 ? 9.230 9.980 1.387 1.00 79.00 82 ARG A CA 1
ATOM 614 C C . ARG A 1 82 ? 9.514 8.495 1.548 1.00 79.00 82 ARG A C 1
ATOM 616 O O . ARG A 1 82 ? 10.580 8.018 1.167 1.00 79.00 82 ARG A O 1
ATOM 623 N N . HIS A 1 83 ? 8.509 7.749 1.996 1.00 82.31 83 HIS A N 1
ATOM 624 C CA . HIS A 1 83 ? 8.607 6.316 2.279 1.00 82.31 83 HIS A CA 1
ATOM 625 C C . HIS A 1 83 ? 8.455 5.467 1.021 1.00 82.31 83 HIS A C 1
ATOM 627 O O . HIS A 1 83 ? 7.532 5.687 0.235 1.00 82.31 83 HIS A O 1
ATOM 633 N N . ILE A 1 84 ? 9.321 4.468 0.844 1.00 83.56 84 ILE A N 1
ATOM 634 C CA . ILE A 1 84 ? 9.387 3.685 -0.390 1.00 83.56 84 ILE A CA 1
ATOM 635 C C . ILE A 1 84 ? 8.824 2.277 -0.213 1.00 83.56 84 ILE A C 1
ATOM 637 O O . ILE A 1 84 ? 9.264 1.496 0.630 1.00 83.56 84 ILE A O 1
ATOM 641 N N . LEU A 1 85 ? 7.859 1.931 -1.066 1.00 88.44 85 LEU A N 1
ATOM 642 C CA . LEU A 1 85 ? 7.306 0.586 -1.192 1.00 88.44 85 LEU A CA 1
ATOM 643 C C . LEU A 1 85 ? 7.668 -0.006 -2.547 1.00 88.44 85 LEU A C 1
ATOM 645 O O . LEU A 1 85 ? 7.576 0.668 -3.575 1.00 88.44 85 LEU A O 1
ATOM 649 N N . VAL A 1 86 ? 8.001 -1.290 -2.559 1.00 88.88 86 VAL A N 1
ATOM 650 C CA . VAL A 1 86 ? 8.226 -2.050 -3.781 1.00 88.88 86 VAL A CA 1
ATOM 651 C C . VAL A 1 86 ? 7.190 -3.158 -3.898 1.00 88.88 86 VAL A C 1
ATOM 653 O O . VAL A 1 86 ? 6.940 -3.894 -2.947 1.00 88.88 86 VAL A O 1
ATOM 656 N N . VAL A 1 87 ? 6.607 -3.278 -5.090 1.00 90.38 87 VAL A N 1
ATOM 657 C CA . VAL A 1 87 ? 5.738 -4.390 -5.483 1.00 90.38 87 VAL A CA 1
ATOM 658 C C . VAL A 1 87 ? 6.369 -5.075 -6.685 1.00 90.38 87 VAL A C 1
ATOM 660 O O . VAL A 1 87 ? 6.537 -4.464 -7.742 1.00 90.38 87 VAL A O 1
ATOM 663 N N . SER A 1 88 ? 6.744 -6.338 -6.534 1.00 89.31 88 SER A N 1
ATOM 664 C CA . SER A 1 88 ? 7.526 -7.074 -7.523 1.00 89.31 88 SER A CA 1
ATOM 665 C C . SER A 1 88 ? 6.864 -8.399 -7.8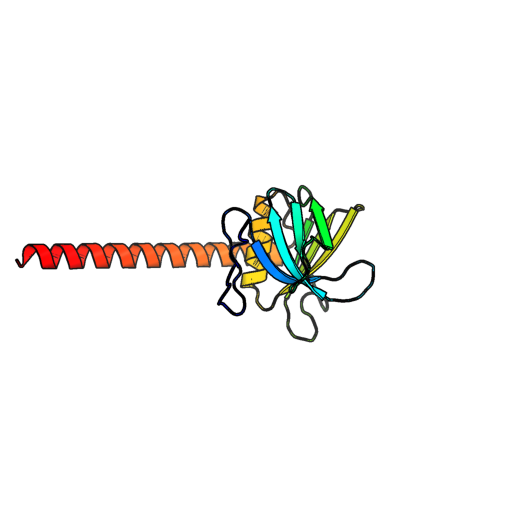56 1.00 89.31 88 SER A C 1
ATOM 667 O O . SER A 1 88 ? 6.440 -9.127 -6.971 1.00 89.31 88 SER A O 1
ATOM 669 N N . ARG A 1 89 ? 6.805 -8.738 -9.140 1.00 88.50 89 ARG A N 1
ATOM 670 C CA . ARG A 1 89 ? 6.399 -10.064 -9.603 1.00 88.50 89 ARG A CA 1
ATOM 671 C C . ARG A 1 89 ? 7.330 -10.483 -10.734 1.00 88.50 89 ARG A C 1
ATOM 673 O O . ARG A 1 89 ? 7.019 -10.215 -11.896 1.00 88.50 89 ARG A O 1
ATOM 680 N N . PRO A 1 90 ? 8.502 -11.060 -10.430 1.00 81.81 90 PRO A N 1
ATOM 681 C CA . PRO A 1 90 ? 9.443 -11.484 -11.457 1.00 81.81 90 PRO A CA 1
ATOM 682 C C . PRO A 1 90 ? 8.857 -12.598 -12.343 1.00 81.81 90 PRO A C 1
ATOM 684 O O . PRO A 1 90 ? 8.136 -13.456 -11.838 1.00 81.81 90 PRO A O 1
ATOM 687 N N . PRO A 1 91 ? 9.153 -12.612 -13.656 1.00 85.00 91 PRO A N 1
ATOM 688 C CA . PRO A 1 91 ? 9.868 -11.589 -14.428 1.00 85.00 91 PRO A CA 1
ATOM 689 C C . PRO A 1 91 ? 8.965 -10.439 -14.927 1.00 85.00 91 PRO A C 1
ATOM 691 O O . PRO A 1 91 ? 9.442 -9.549 -15.625 1.00 85.00 91 PRO A O 1
ATOM 694 N N . ALA A 1 92 ? 7.668 -10.453 -14.607 1.00 84.88 92 ALA A N 1
ATOM 695 C CA . ALA A 1 92 ? 6.661 -9.579 -15.202 1.00 84.88 92 ALA A CA 1
ATOM 696 C C . ALA A 1 92 ? 6.889 -8.084 -14.923 1.00 84.88 92 ALA A C 1
ATOM 698 O O . ALA A 1 92 ? 6.861 -7.273 -15.850 1.00 84.88 92 ALA A O 1
ATOM 699 N N .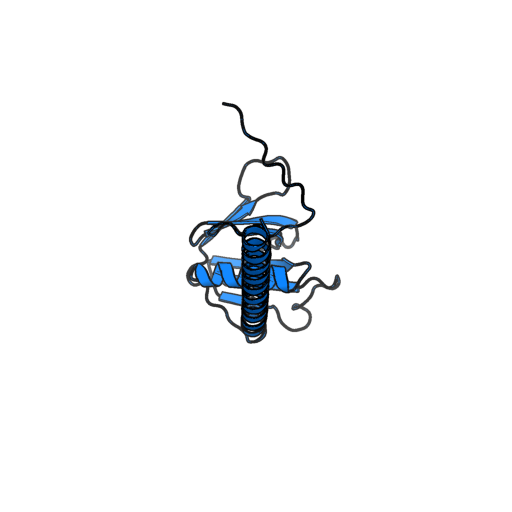 TYR A 1 93 ? 7.089 -7.693 -13.661 1.00 84.75 93 TYR A N 1
ATOM 700 C CA . TYR A 1 93 ? 7.274 -6.284 -13.306 1.00 84.75 93 TYR A CA 1
ATOM 701 C C . TYR A 1 93 ? 7.952 -6.075 -11.948 1.00 84.75 93 TYR A C 1
ATOM 703 O O . TYR A 1 93 ? 7.924 -6.934 -11.069 1.00 84.75 93 TYR A O 1
ATOM 711 N N . LYS A 1 94 ? 8.486 -4.864 -11.761 1.00 84.75 94 LYS A N 1
ATOM 712 C CA . LYS A 1 94 ? 8.877 -4.290 -10.471 1.00 84.75 94 LYS A CA 1
ATOM 713 C C . LYS A 1 94 ? 8.392 -2.843 -10.434 1.00 84.75 94 LYS A C 1
ATOM 715 O O . LYS A 1 94 ? 8.753 -2.057 -11.310 1.00 84.75 94 LYS A O 1
ATOM 720 N N . LEU A 1 95 ? 7.539 -2.518 -9.470 1.00 85.38 95 LEU A N 1
ATOM 721 C CA . LEU A 1 95 ? 6.954 -1.197 -9.266 1.00 85.38 95 LEU A CA 1
ATOM 722 C C . LEU A 1 95 ? 7.499 -0.608 -7.972 1.00 85.38 95 LEU A C 1
ATOM 724 O O . LEU A 1 95 ? 7.469 -1.273 -6.940 1.00 85.38 95 LEU A O 1
ATOM 728 N N . THR A 1 96 ? 7.952 0.639 -8.028 1.00 85.44 96 THR A N 1
ATOM 729 C CA . THR A 1 96 ? 8.382 1.391 -6.847 1.00 85.44 96 THR A CA 1
ATOM 730 C C . THR A 1 96 ? 7.455 2.582 -6.655 1.00 85.44 96 THR A C 1
ATOM 732 O O . THR A 1 96 ? 7.207 3.327 -7.607 1.00 85.44 96 THR A O 1
ATOM 735 N N . PHE A 1 97 ? 6.966 2.739 -5.430 1.00 85.00 97 PHE A N 1
ATOM 736 C CA . PHE A 1 97 ? 6.012 3.753 -5.002 1.00 85.00 97 PHE A CA 1
ATOM 737 C C . PHE A 1 97 ? 6.618 4.592 -3.872 1.00 85.00 97 PHE A C 1
ATOM 739 O O . PHE A 1 97 ? 7.296 4.035 -3.011 1.00 85.00 97 PHE A O 1
ATOM 746 N N . SER A 1 98 ? 6.363 5.902 -3.865 1.00 82.12 98 SER A N 1
ATOM 747 C CA . SER A 1 98 ? 6.736 6.808 -2.771 1.00 82.12 98 SER A CA 1
ATOM 748 C C . SER A 1 98 ? 5.520 7.443 -2.083 1.00 82.12 98 SER A C 1
ATOM 750 O O . SER A 1 98 ? 4.630 7.980 -2.739 1.00 82.12 98 SER A O 1
ATOM 752 N N . PHE A 1 99 ? 5.489 7.401 -0.754 1.00 81.19 99 PHE A N 1
ATOM 753 C CA . PHE A 1 99 ? 4.382 7.899 0.069 1.00 81.19 99 PHE A CA 1
ATOM 754 C C . PHE A 1 99 ? 4.829 9.061 0.946 1.00 81.19 99 PHE A C 1
ATOM 756 O O . PHE A 1 99 ? 5.994 9.128 1.344 1.00 81.19 99 PHE A O 1
ATOM 763 N N . ASN A 1 100 ? 3.896 9.955 1.278 1.00 79.38 100 ASN A N 1
ATOM 764 C CA . ASN A 1 100 ? 4.184 11.057 2.195 1.00 79.38 100 ASN A CA 1
ATOM 765 C C . ASN A 1 100 ? 4.193 10.578 3.648 1.00 79.38 100 ASN A C 1
ATOM 767 O O . ASN A 1 100 ? 4.855 11.183 4.481 1.00 79.38 100 ASN A O 1
ATOM 771 N N . THR A 1 101 ? 3.461 9.501 3.951 1.00 81.88 101 THR A N 1
ATOM 772 C CA . THR A 1 101 ? 3.376 8.947 5.306 1.00 81.88 101 THR A CA 1
ATOM 773 C C . THR A 1 101 ? 3.484 7.425 5.314 1.00 81.88 101 THR A C 1
ATOM 775 O O . THR A 1 101 ? 3.112 6.740 4.356 1.00 81.88 101 THR A O 1
ATOM 778 N N . THR A 1 102 ? 3.947 6.880 6.438 1.00 85.56 102 THR A N 1
ATOM 779 C CA . THR A 1 102 ? 3.917 5.437 6.711 1.00 85.56 102 THR A CA 1
ATOM 780 C C . THR A 1 102 ? 2.490 4.893 6.784 1.00 85.56 102 THR A C 1
ATOM 782 O O . THR A 1 102 ? 2.262 3.739 6.434 1.00 85.56 102 THR A O 1
ATOM 785 N N . TYR A 1 103 ? 1.513 5.720 7.168 1.00 83.25 103 TYR A N 1
ATOM 786 C CA . TYR A 1 103 ? 0.100 5.343 7.195 1.00 83.25 103 TYR A CA 1
ATOM 787 C C . TYR A 1 103 ? -0.440 5.045 5.788 1.00 83.25 103 TYR A C 1
ATOM 789 O O . TYR A 1 103 ? -1.016 3.982 5.555 1.00 83.25 103 TYR A O 1
ATOM 797 N N . GLU A 1 104 ? -0.207 5.939 4.820 1.00 81.44 104 GLU A N 1
ATOM 798 C CA . GLU A 1 104 ? -0.593 5.719 3.416 1.00 81.44 104 GLU A CA 1
ATOM 799 C C . GLU A 1 104 ? 0.071 4.460 2.844 1.00 81.44 104 GLU A C 1
ATOM 801 O O . GLU A 1 104 ? -0.584 3.640 2.191 1.00 81.44 104 GLU A O 1
ATOM 806 N N . GLN A 1 105 ? 1.361 4.281 3.142 1.00 86.38 105 GLN A N 1
ATOM 807 C CA . GLN A 1 105 ? 2.123 3.099 2.756 1.00 86.38 105 GLN A CA 1
ATOM 808 C C . GLN A 1 105 ? 1.500 1.821 3.343 1.00 86.38 105 GLN A C 1
ATOM 810 O O . GLN A 1 105 ? 1.227 0.872 2.605 1.00 86.38 105 GLN A O 1
ATOM 815 N N . ALA A 1 106 ? 1.215 1.802 4.649 1.00 89.12 106 ALA A N 1
ATOM 816 C CA . ALA A 1 106 ? 0.624 0.662 5.345 1.00 89.12 106 ALA A CA 1
ATOM 817 C C . ALA A 1 106 ? -0.771 0.310 4.804 1.00 89.12 106 ALA A C 1
ATOM 819 O O . ALA A 1 106 ? -1.090 -0.870 4.634 1.00 89.12 106 ALA A O 1
ATOM 820 N N . ARG A 1 107 ? -1.592 1.314 4.465 1.00 87.50 107 ARG A N 1
ATOM 821 C CA . ARG A 1 107 ? -2.921 1.110 3.865 1.00 87.50 107 ARG A CA 1
ATOM 822 C C . ARG A 1 107 ? -2.836 0.426 2.506 1.00 87.50 107 ARG A C 1
ATOM 824 O O . ARG A 1 107 ? -3.619 -0.490 2.243 1.00 87.50 107 ARG A O 1
ATOM 831 N N . LEU A 1 108 ? -1.876 0.811 1.663 1.00 87.06 108 LEU A N 1
ATOM 832 C CA . LEU A 1 108 ? -1.671 0.118 0.394 1.00 87.06 108 LEU A CA 1
ATOM 833 C C . LEU A 1 108 ? -1.165 -1.315 0.610 1.00 87.06 108 LEU A C 1
ATOM 835 O O . LEU A 1 108 ? -1.681 -2.226 -0.032 1.00 87.06 108 LEU A O 1
ATOM 839 N N . ILE A 1 109 ? -0.221 -1.542 1.534 1.00 91.00 109 ILE A N 1
ATOM 840 C CA . ILE A 1 109 ? 0.248 -2.898 1.876 1.00 91.00 109 ILE A CA 1
ATOM 841 C C . ILE A 1 109 ? -0.937 -3.777 2.312 1.00 91.00 109 ILE A C 1
ATOM 843 O O . ILE A 1 109 ? -1.083 -4.898 1.822 1.00 91.00 109 ILE A O 1
ATOM 847 N N . GLN A 1 110 ? -1.814 -3.266 3.184 1.00 90.19 110 GLN A N 1
ATOM 848 C CA . GLN A 1 110 ? -3.001 -3.981 3.670 1.00 90.19 110 GLN A CA 1
ATOM 849 C C . GLN A 1 110 ? -3.929 -4.373 2.512 1.00 90.19 110 GLN A C 1
ATOM 851 O O . GLN A 1 110 ? -4.395 -5.515 2.442 1.00 90.19 110 GLN A O 1
ATOM 856 N N . ALA A 1 111 ? -4.175 -3.446 1.585 1.00 86.75 111 ALA A N 1
ATOM 857 C CA . ALA A 1 111 ? -5.035 -3.676 0.430 1.00 86.75 111 ALA A CA 1
ATOM 858 C C . ALA A 1 111 ? -4.438 -4.692 -0.559 1.00 86.75 111 ALA A C 1
ATOM 860 O O . ALA A 1 111 ? -5.139 -5.601 -1.006 1.00 86.75 111 ALA A O 1
ATOM 861 N N . LEU A 1 112 ? -3.138 -4.587 -0.851 1.00 90.31 112 LEU A N 1
ATOM 862 C CA . LEU A 1 112 ? -2.421 -5.526 -1.717 1.00 90.31 112 LEU A CA 1
ATOM 863 C C . LEU A 1 112 ? -2.404 -6.936 -1.117 1.00 90.31 112 LEU A C 1
ATOM 865 O O . LEU A 1 112 ? -2.704 -7.901 -1.817 1.00 90.31 112 LEU A O 1
ATOM 869 N N . SER A 1 113 ? -2.130 -7.047 0.186 1.00 90.69 113 SER A N 1
ATOM 870 C CA . SER A 1 113 ? -2.153 -8.321 0.911 1.00 90.69 113 SER A CA 1
ATOM 871 C C . SER A 1 113 ? -3.523 -8.993 0.839 1.00 90.69 113 SER A C 1
ATOM 873 O O . SER A 1 113 ? -3.624 -10.168 0.498 1.00 90.69 113 SER A O 1
ATOM 875 N N . SER A 1 114 ? -4.589 -8.220 1.057 1.00 88.00 114 SER A N 1
ATOM 876 C CA . SER A 1 114 ? -5.974 -8.706 0.954 1.00 88.00 114 SER A CA 1
ATOM 877 C C . SER A 1 114 ? -6.359 -9.125 -0.471 1.00 88.00 114 SER A C 1
ATOM 879 O O . SER A 1 114 ? -7.343 -9.831 -0.660 1.00 88.00 114 SER A O 1
ATOM 881 N N . SER A 1 115 ? -5.579 -8.703 -1.469 1.00 87.12 115 SER A N 1
ATOM 882 C CA . SER A 1 115 ? -5.785 -8.989 -2.893 1.00 87.12 115 SER A CA 1
ATOM 883 C C . SER A 1 115 ? -4.853 -10.087 -3.425 1.00 87.12 115 SER A C 1
ATOM 885 O O . SER A 1 115 ? -4.744 -10.278 -4.637 1.00 87.12 115 SER A O 1
ATOM 887 N N . GLY A 1 116 ? -4.181 -10.816 -2.526 1.00 87.69 116 GLY A N 1
ATOM 888 C CA . GLY A 1 116 ? -3.359 -11.983 -2.852 1.00 87.69 116 GLY A CA 1
ATOM 889 C C . GLY A 1 116 ? -1.871 -11.697 -3.060 1.00 87.69 116 GLY A C 1
ATOM 890 O O . GLY A 1 116 ? -1.158 -12.577 -3.542 1.00 87.69 116 GLY A O 1
ATOM 891 N N . ALA A 1 117 ? -1.392 -10.497 -2.727 1.00 92.56 117 ALA A N 1
ATOM 892 C CA . ALA A 1 117 ? 0.039 -10.213 -2.702 1.00 92.56 117 ALA A CA 1
ATOM 893 C C . ALA A 1 117 ? 0.684 -10.733 -1.402 1.00 92.56 117 ALA A C 1
ATOM 895 O O . ALA A 1 117 ? 0.096 -10.654 -0.320 1.00 92.56 117 ALA A O 1
ATOM 896 N N . THR A 1 118 ? 1.914 -11.226 -1.494 1.00 95.81 118 THR A N 1
ATOM 897 C CA . THR A 1 118 ? 2.689 -11.706 -0.350 1.00 95.81 118 THR A CA 1
ATOM 898 C C . THR A 1 118 ? 3.452 -10.541 0.262 1.00 95.81 118 THR A C 1
ATOM 900 O O . THR A 1 118 ? 4.314 -9.943 -0.377 1.00 95.81 118 THR A O 1
ATOM 903 N N . VAL A 1 119 ? 3.153 -10.206 1.517 1.00 94.00 119 VAL A N 1
ATOM 904 C CA . VAL A 1 119 ? 3.906 -9.175 2.241 1.00 94.00 119 VAL A CA 1
ATOM 905 C C . VAL A 1 119 ? 5.179 -9.796 2.789 1.00 94.00 119 VAL A C 1
ATOM 907 O O . VAL A 1 119 ? 5.129 -10.717 3.603 1.00 94.00 119 VAL A O 1
ATOM 910 N N . THR A 1 120 ? 6.316 -9.286 2.338 1.00 90.44 120 THR A N 1
ATOM 911 C CA . THR A 1 120 ? 7.642 -9.759 2.718 1.00 90.44 120 THR A CA 1
ATOM 912 C C . THR A 1 120 ? 8.436 -8.645 3.397 1.00 90.44 120 THR A C 1
ATOM 914 O O . THR A 1 120 ? 8.206 -7.452 3.196 1.00 90.44 120 THR A O 1
ATOM 917 N N . GLY A 1 121 ? 9.387 -9.045 4.242 1.00 85.88 121 GLY A N 1
ATOM 918 C CA . GLY A 1 121 ? 10.227 -8.115 4.993 1.00 85.88 121 GLY A CA 1
ATOM 919 C C . GLY A 1 121 ? 9.601 -7.637 6.307 1.00 85.88 121 GLY A C 1
ATOM 920 O O . GLY A 1 121 ? 8.405 -7.371 6.411 1.00 85.88 121 GLY A O 1
ATOM 921 N N . LEU A 1 122 ? 10.452 -7.526 7.329 1.00 89.00 122 LEU A N 1
ATOM 922 C CA . LEU A 1 122 ? 10.046 -7.192 8.695 1.00 89.00 122 LEU A CA 1
ATOM 923 C C . LEU A 1 122 ? 9.355 -5.824 8.787 1.00 89.00 122 LEU A C 1
ATOM 925 O O . LEU A 1 122 ? 8.330 -5.716 9.448 1.00 89.00 122 LEU A O 1
ATOM 929 N N . ASP A 1 123 ? 9.862 -4.816 8.077 1.00 90.75 123 ASP A N 1
ATOM 930 C CA . ASP A 1 123 ? 9.346 -3.442 8.140 1.00 90.75 123 ASP A CA 1
ATOM 931 C C . ASP A 1 123 ? 7.899 -3.349 7.629 1.00 90.75 123 ASP A C 1
ATOM 933 O O . ASP A 1 123 ? 7.046 -2.731 8.261 1.00 90.75 123 ASP A O 1
ATOM 937 N N . ALA A 1 124 ? 7.582 -4.046 6.532 1.00 89.44 124 ALA A N 1
ATOM 938 C CA . ALA A 1 124 ? 6.222 -4.110 5.997 1.00 89.44 124 ALA A CA 1
ATOM 939 C C . ALA A 1 124 ? 5.258 -4.820 6.965 1.00 89.44 124 ALA A C 1
ATOM 941 O O . ALA A 1 124 ? 4.116 -4.396 7.144 1.00 89.44 124 ALA A O 1
ATOM 942 N N . ILE A 1 125 ? 5.728 -5.891 7.614 1.00 91.19 125 ILE A N 1
ATOM 943 C CA . ILE A 1 125 ? 4.956 -6.642 8.614 1.00 91.19 125 ILE A CA 1
ATOM 944 C C . ILE A 1 125 ? 4.699 -5.783 9.857 1.00 91.19 125 ILE A C 1
ATOM 946 O O . ILE A 1 125 ? 3.590 -5.805 10.391 1.00 91.19 125 ILE A O 1
ATOM 950 N N . MET A 1 126 ? 5.697 -5.023 10.310 1.00 91.69 126 MET A N 1
ATOM 951 C CA . MET A 1 126 ? 5.563 -4.113 11.448 1.00 91.69 126 MET A CA 1
ATOM 952 C C . MET A 1 126 ? 4.565 -2.993 11.150 1.00 91.69 126 MET A C 1
ATOM 954 O O . MET A 1 126 ? 3.622 -2.821 11.917 1.00 91.69 126 MET A O 1
ATOM 958 N N . LEU A 1 127 ? 4.661 -2.347 9.982 1.00 90.62 127 LEU A N 1
ATOM 959 C CA . LEU A 1 127 ? 3.692 -1.332 9.552 1.00 90.62 127 LEU A CA 1
ATOM 960 C C . LEU A 1 127 ? 2.248 -1.853 9.543 1.00 90.62 127 LEU A C 1
ATOM 962 O O . LEU A 1 127 ? 1.326 -1.146 9.943 1.00 90.62 127 LEU A O 1
ATOM 966 N N . LEU A 1 128 ? 2.031 -3.101 9.118 1.00 90.19 128 LEU A N 1
ATOM 967 C CA . LEU A 1 128 ? 0.703 -3.715 9.171 1.00 90.19 128 LEU A CA 1
ATOM 968 C C . LEU A 1 128 ? 0.208 -3.957 10.598 1.00 90.19 128 LEU A C 1
ATOM 970 O O . LEU A 1 128 ? -0.991 -3.831 10.848 1.00 90.19 128 LEU A O 1
ATOM 974 N N . LYS A 1 129 ? 1.095 -4.345 11.520 1.00 91.81 129 LYS A N 1
ATOM 975 C CA . LYS A 1 129 ? 0.736 -4.530 12.932 1.00 91.81 129 LYS A CA 1
ATOM 976 C C . LYS A 1 129 ? 0.347 -3.199 13.565 1.00 91.81 129 LYS A C 1
ATOM 978 O O . LYS A 1 129 ? -0.705 -3.130 14.196 1.00 91.81 129 LYS A O 1
ATOM 983 N N . ASP A 1 130 ? 1.139 -2.160 13.326 1.00 91.88 130 ASP A N 1
ATOM 984 C CA . ASP A 1 130 ? 0.887 -0.818 13.851 1.00 91.88 130 ASP A CA 1
ATOM 985 C C . ASP A 1 130 ? -0.428 -0.255 13.306 1.00 91.88 130 ASP A C 1
ATOM 987 O O . ASP A 1 130 ? -1.266 0.213 14.075 1.00 91.88 130 ASP A O 1
ATOM 991 N N . LEU A 1 131 ? -0.675 -0.407 12.000 1.00 89.25 131 LEU A N 1
ATOM 992 C CA . LEU A 1 131 ? -1.930 0.015 11.381 1.00 89.25 131 LEU A CA 1
ATOM 993 C C . LEU A 1 131 ? -3.146 -0.710 11.977 1.00 89.25 131 LEU A C 1
ATOM 995 O O . LEU A 1 131 ? -4.177 -0.088 12.218 1.00 89.25 131 LEU A O 1
ATOM 999 N N . ARG A 1 132 ? -3.052 -2.025 12.212 1.00 89.12 132 ARG A N 1
ATOM 1000 C CA . ARG A 1 132 ? -4.150 -2.799 12.819 1.00 89.12 132 ARG A CA 1
ATOM 1001 C C . ARG A 1 132 ? -4.426 -2.357 14.250 1.00 89.12 132 ARG A C 1
ATOM 1003 O O . ARG A 1 132 ? -5.588 -2.267 14.629 1.00 89.12 132 ARG A O 1
ATOM 1010 N N . LYS A 1 133 ? -3.373 -2.067 15.016 1.00 91.38 133 LYS A N 1
ATOM 1011 C CA . LYS A 1 133 ? -3.497 -1.547 16.377 1.00 91.38 133 LYS A CA 1
ATOM 1012 C C . LYS A 1 133 ? -4.203 -0.188 16.380 1.00 91.38 133 LYS A C 1
ATOM 1014 O O . LYS A 1 133 ? -5.177 -0.032 17.107 1.00 91.38 133 LYS A O 1
ATOM 1019 N N . GLN A 1 134 ? -3.784 0.734 15.511 1.00 87.19 134 GLN A N 1
ATOM 1020 C CA . GLN A 1 134 ? -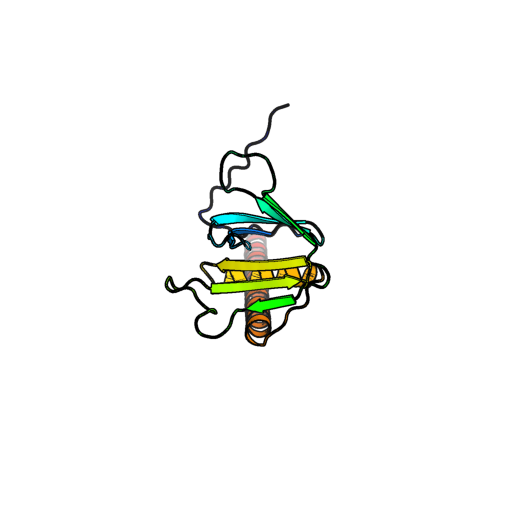4.442 2.037 15.345 1.00 87.19 134 GLN A CA 1
ATOM 1021 C C . GLN A 1 134 ? -5.925 1.883 14.975 1.00 87.19 134 GLN A C 1
ATOM 1023 O O . GLN A 1 134 ? -6.780 2.481 15.617 1.00 87.19 134 GLN A O 1
ATOM 1028 N N . GLN A 1 135 ? -6.250 1.014 14.011 1.00 85.62 135 GLN A N 1
ATOM 1029 C CA . GLN A 1 135 ? -7.640 0.749 13.609 1.00 85.62 135 GLN A CA 1
ATOM 1030 C C . GLN A 1 135 ? -8.493 0.160 14.747 1.00 85.62 135 GLN A C 1
ATOM 1032 O O . GLN A 1 135 ? -9.690 0.430 14.834 1.00 85.62 135 GLN A O 1
ATOM 1037 N N . GLU A 1 136 ? -7.907 -0.668 15.614 1.00 91.00 136 GLU A N 1
ATOM 1038 C CA . GLU A 1 136 ? -8.612 -1.233 16.766 1.00 91.00 136 GLU A CA 1
ATOM 1039 C C . GLU A 1 136 ? -8.880 -0.181 17.850 1.00 91.00 136 GLU A C 1
ATOM 1041 O O . GLU A 1 136 ? -9.969 -0.163 18.426 1.00 91.00 136 GLU A O 1
ATOM 1046 N N . GLU A 1 137 ? -7.908 0.692 18.114 1.00 91.62 137 GLU A N 1
ATOM 1047 C CA . GLU A 1 137 ? -8.042 1.816 19.046 1.00 91.62 137 GLU A CA 1
ATOM 1048 C C . GLU A 1 137 ? -9.113 2.804 18.563 1.00 91.62 137 GLU A C 1
ATOM 1050 O O . GLU A 1 137 ? -10.039 3.110 19.314 1.00 91.62 137 GLU A O 1
ATOM 1055 N N . GLU A 1 138 ? -9.077 3.193 17.284 1.00 88.56 138 GLU A N 1
ATOM 1056 C CA . GLU A 1 138 ? -10.097 4.047 16.659 1.00 88.56 138 GLU A CA 1
ATOM 1057 C C . GLU A 1 138 ? -11.504 3.444 16.790 1.00 88.56 138 GLU A C 1
ATOM 1059 O O . GLU A 1 138 ? -12.449 4.136 17.172 1.00 88.56 138 GLU A O 1
ATOM 1064 N N . ARG A 1 139 ? -11.651 2.134 16.549 1.00 88.88 139 ARG A N 1
ATOM 1065 C CA . ARG A 1 139 ? -12.943 1.445 16.685 1.00 88.88 139 ARG A CA 1
ATOM 1066 C C . ARG A 1 139 ? -13.458 1.460 18.126 1.00 88.88 139 ARG A C 1
ATOM 1068 O O . ARG A 1 139 ? -14.641 1.717 18.342 1.00 88.88 139 ARG A O 1
ATOM 1075 N N . LYS A 1 140 ? -12.593 1.191 19.111 1.00 91.00 140 LYS A N 1
ATOM 1076 C CA . LYS A 1 140 ? -12.967 1.222 20.538 1.00 91.00 140 LYS A CA 1
ATOM 1077 C C . LYS A 1 140 ? -13.402 2.621 20.969 1.00 91.00 140 LYS A C 1
ATOM 1079 O O . LYS A 1 140 ? -14.384 2.761 21.696 1.00 91.00 140 LYS A O 1
ATOM 1084 N N . ASP A 1 141 ? -12.711 3.651 20.493 1.00 92.56 141 ASP A N 1
ATOM 1085 C CA . ASP A 1 141 ? -13.065 5.040 20.779 1.00 92.56 141 ASP A CA 1
ATOM 1086 C C . ASP A 1 141 ? -14.402 5.440 20.142 1.00 92.56 141 ASP A C 1
ATOM 1088 O O . ASP A 1 141 ? -15.208 6.129 20.775 1.00 92.56 141 ASP A O 1
ATOM 1092 N N . GLU A 1 142 ? -14.682 4.993 18.916 1.00 91.06 142 GLU A N 1
ATOM 1093 C CA . GLU A 1 142 ? -15.984 5.197 18.275 1.00 91.06 142 GLU A CA 1
ATOM 1094 C C . GLU A 1 142 ? -17.122 4.488 19.020 1.00 91.06 142 GLU A C 1
ATOM 1096 O O . GLU A 1 142 ? -18.183 5.081 19.229 1.00 91.06 142 GLU A O 1
ATOM 1101 N N . GLU A 1 143 ? -16.914 3.244 19.452 1.00 91.75 143 GLU A N 1
ATOM 1102 C CA . GLU A 1 143 ? -17.883 2.489 20.256 1.00 91.75 143 GLU A CA 1
ATOM 1103 C C . GLU A 1 143 ? -18.151 3.181 21.597 1.00 91.75 143 GLU A C 1
ATOM 1105 O O . GLU A 1 143 ? -19.309 3.366 21.979 1.00 91.75 143 GLU A O 1
ATOM 1110 N N . ARG A 1 144 ? -17.100 3.665 22.270 1.00 92.75 144 ARG A N 1
ATOM 1111 C CA . ARG A 1 144 ? -17.224 4.420 23.521 1.00 92.75 144 ARG A CA 1
ATOM 1112 C C . ARG A 1 144 ? -18.012 5.717 23.328 1.00 92.75 144 ARG A C 1
ATOM 1114 O O . ARG A 1 144 ? -18.881 6.031 24.140 1.00 92.75 144 ARG A O 1
ATOM 1121 N N . LYS A 1 145 ? -17.758 6.459 22.244 1.00 91.94 145 LYS A N 1
ATOM 1122 C CA . LYS A 1 145 ? -18.510 7.681 21.902 1.00 91.94 145 LYS A CA 1
ATOM 1123 C C . LYS A 1 145 ? -19.990 7.392 21.638 1.00 91.94 145 LYS A C 1
ATOM 1125 O O . LYS A 1 145 ? -20.837 8.175 22.063 1.00 91.94 145 LYS A O 1
ATOM 1130 N N . LYS A 1 146 ? -20.311 6.276 20.971 1.00 91.31 146 LYS A N 1
ATOM 1131 C CA . LYS A 1 146 ? -21.703 5.850 20.733 1.00 91.31 146 LYS A CA 1
ATOM 1132 C C . LYS A 1 146 ? -22.422 5.508 22.037 1.00 91.31 146 LYS A C 1
ATOM 1134 O O . LYS A 1 146 ? -23.498 6.045 22.272 1.00 91.31 146 LYS A O 1
ATOM 1139 N N . GLN A 1 147 ? -21.794 4.720 22.912 1.00 90.38 147 GLN A N 1
ATOM 1140 C CA . GLN A 1 147 ? -22.373 4.352 24.210 1.00 90.38 147 GLN A CA 1
ATOM 1141 C C . GLN A 1 147 ? -22.645 5.570 25.097 1.00 90.38 147 GLN A C 1
ATOM 1143 O O . GLN A 1 147 ? -23.707 5.656 25.708 1.00 90.38 147 GLN A O 1
ATOM 1148 N N . ILE A 1 148 ? -21.719 6.535 25.145 1.00 91.00 148 ILE A N 1
ATOM 1149 C CA . ILE A 1 148 ? -21.925 7.781 25.899 1.00 91.00 148 ILE A CA 1
ATOM 1150 C C . ILE A 1 148 ? -23.144 8.530 25.356 1.00 91.00 148 ILE A C 1
ATOM 1152 O O . ILE A 1 148 ? -23.993 8.940 26.139 1.00 91.00 148 ILE A O 1
ATOM 1156 N N . LYS A 1 149 ? -23.257 8.661 24.027 1.00 89.12 149 LYS A N 1
ATOM 1157 C CA . LYS A 1 149 ? -24.375 9.359 23.383 1.00 89.12 149 LYS A CA 1
ATOM 1158 C C . LYS A 1 149 ? -25.725 8.693 23.677 1.00 89.12 149 LYS A C 1
ATOM 1160 O O . LYS A 1 149 ? -26.699 9.392 23.948 1.00 89.12 149 LYS A O 1
ATOM 1165 N N . GLU A 1 150 ? -25.780 7.363 23.639 1.00 87.81 150 GLU A N 1
ATOM 1166 C CA . GLU A 1 150 ? -26.982 6.586 23.970 1.00 87.81 150 GLU A CA 1
ATOM 1167 C C . GLU A 1 150 ? -27.374 6.742 25.446 1.00 87.81 150 GLU A C 1
ATOM 1169 O O . GLU A 1 150 ? -28.543 6.964 25.753 1.00 87.81 150 GLU A O 1
ATOM 1174 N N . GLN A 1 151 ? -26.401 6.710 26.364 1.00 82.00 151 GLN A N 1
ATOM 1175 C CA . GLN A 1 151 ? -26.650 6.915 27.794 1.00 82.00 151 GLN A CA 1
ATOM 1176 C C . GLN A 1 151 ? -27.127 8.336 28.112 1.00 82.00 151 GLN A C 1
ATOM 1178 O O . GLN A 1 151 ? -28.031 8.499 28.929 1.00 82.00 151 GLN A O 1
ATOM 1183 N N . THR A 1 152 ? -26.558 9.361 27.471 1.00 82.81 152 THR A N 1
ATOM 1184 C CA . THR A 1 152 ? -27.002 10.750 27.661 1.00 82.81 152 THR A CA 1
ATOM 1185 C C . THR A 1 152 ? -28.398 10.990 27.092 1.00 82.81 152 THR A C 1
ATOM 1187 O O . THR A 1 152 ? -29.206 11.612 27.771 1.00 82.81 152 THR A O 1
ATOM 1190 N N . GLY A 1 153 ? -28.723 10.436 25.917 1.00 79.06 153 GLY A N 1
ATOM 1191 C CA . GLY A 1 153 ? -30.069 10.556 25.341 1.00 79.06 153 GLY A CA 1
ATOM 1192 C C . GLY A 1 153 ? -31.137 9.865 26.196 1.00 79.06 153 GLY A C 1
ATOM 1193 O O . GLY A 1 153 ? -32.174 10.450 26.487 1.00 79.06 153 GLY A O 1
ATOM 1194 N N . ALA A 1 154 ? -30.845 8.664 26.707 1.00 71.19 154 ALA A N 1
ATOM 1195 C CA . ALA A 1 154 ? -31.758 7.938 27.594 1.00 71.19 154 ALA A CA 1
ATOM 1196 C C . ALA A 1 154 ? -31.958 8.614 28.967 1.00 71.19 154 ALA A C 1
ATOM 1198 O O . ALA A 1 154 ? -32.957 8.369 29.644 1.00 71.19 154 ALA A O 1
ATOM 1199 N N . LEU A 1 155 ? -31.001 9.433 29.417 1.00 70.00 155 LEU A N 1
ATOM 1200 C CA . LEU A 1 155 ? -31.123 10.233 30.640 1.00 70.00 155 LEU A CA 1
ATOM 1201 C C . LEU A 1 155 ? -31.975 11.491 30.434 1.00 70.00 155 LEU A C 1
ATOM 1203 O O . LEU A 1 155 ? -32.626 11.926 31.383 1.00 70.00 155 LEU A O 1
ATOM 1207 N N . GLU A 1 156 ? -31.976 12.062 29.230 1.00 69.62 156 GLU A N 1
ATOM 1208 C CA . GLU A 1 156 ? -32.814 13.211 28.870 1.00 69.62 156 GLU A CA 1
ATOM 1209 C C . GLU A 1 156 ? -34.281 12.793 28.690 1.00 69.62 156 GLU A C 1
ATOM 1211 O O . GLU A 1 156 ? -35.148 13.414 29.294 1.00 69.62 156 GLU A O 1
ATOM 1216 N N . GLU A 1 157 ? -34.560 11.668 28.020 1.00 66.00 157 GLU A N 1
ATOM 1217 C CA . GLU A 1 157 ? -35.929 11.125 27.876 1.00 66.00 157 GLU A CA 1
ATOM 1218 C C . GLU A 1 157 ? -36.577 10.706 29.208 1.00 66.00 157 GLU A C 1
ATOM 1220 O O . GLU A 1 157 ? -37.794 10.627 29.311 1.00 66.00 157 GLU A O 1
ATOM 1225 N N . ARG A 1 158 ? -35.782 10.423 30.250 1.00 66.38 158 ARG A N 1
ATOM 1226 C CA . ARG A 1 158 ? -36.293 10.122 31.603 1.00 66.38 158 ARG A CA 1
ATOM 1227 C C . ARG A 1 158 ? -36.571 11.366 32.449 1.00 66.38 158 ARG A C 1
ATOM 1229 O O . ARG A 1 158 ? -37.042 11.226 33.577 1.00 66.38 158 ARG A O 1
ATOM 1236 N N . ARG A 1 159 ? -36.178 12.550 31.972 1.00 61.59 159 ARG A N 1
ATOM 1237 C CA . ARG A 1 159 ? -36.385 13.835 32.657 1.00 61.59 159 ARG A CA 1
ATOM 1238 C C . ARG A 1 159 ? -37.586 14.615 32.116 1.00 61.59 159 ARG A C 1
ATOM 1240 O O . ARG A 1 159 ? -37.971 15.583 32.770 1.00 61.59 159 ARG A O 1
ATOM 1247 N N . GLU A 1 160 ? -38.143 14.203 30.979 1.00 56.06 160 GLU A N 1
ATOM 1248 C CA . GLU A 1 160 ? -39.436 14.657 30.439 1.00 56.06 160 GLU A CA 1
ATOM 1249 C C . GLU A 1 160 ? -40.592 13.794 30.967 1.00 56.06 160 GLU A C 1
ATOM 1251 O O . GLU A 1 160 ? -41.681 14.369 31.194 1.00 56.06 160 GLU A O 1
#